Protein AF-A0A382I7L9-F1 (afdb_monomer_lite)

Structure (mmCIF, N/CA/C/O backbone):
data_AF-A0A382I7L9-F1
#
_entry.id   AF-A0A382I7L9-F1
#
loop_
_atom_site.group_PDB
_atom_site.id
_atom_site.type_symbol
_atom_site.label_atom_id
_atom_site.label_alt_id
_atom_site.label_comp_id
_atom_site.label_asym_id
_atom_site.label_entity_id
_atom_site.label_seq_id
_atom_site.pdbx_PDB_ins_code
_atom_site.Cartn_x
_atom_site.Cartn_y
_atom_site.Cartn_z
_atom_site.occupancy
_atom_site.B_iso_or_equiv
_atom_site.auth_seq_id
_at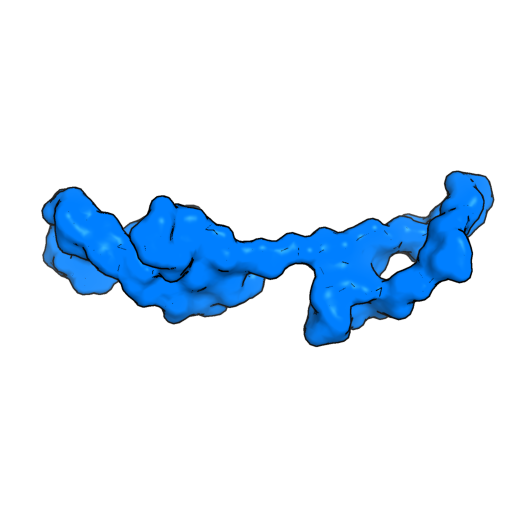om_site.auth_comp_id
_atom_site.auth_asym_id
_atom_site.auth_atom_id
_atom_site.pdbx_PDB_model_num
ATOM 1 N N . VAL A 1 1 ? -4.181 8.852 4.367 1.00 77.31 1 VAL A N 1
ATOM 2 C CA . VAL A 1 1 ? -5.509 9.310 4.854 1.00 77.31 1 VAL A CA 1
ATOM 3 C C . VAL A 1 1 ? -6.604 8.265 4.631 1.00 77.31 1 VAL A C 1
ATOM 5 O O . VAL A 1 1 ? -7.433 8.131 5.517 1.00 77.31 1 VAL A O 1
ATOM 8 N N . GLN A 1 2 ? -6.587 7.489 3.533 1.00 89.56 2 GLN A N 1
ATOM 9 C CA . GLN A 1 2 ? -7.633 6.495 3.215 1.00 89.56 2 GLN A CA 1
ATOM 10 C C . GLN A 1 2 ? -7.922 5.491 4.353 1.00 89.56 2 GLN A C 1
ATOM 12 O O . GLN A 1 2 ? -9.074 5.358 4.742 1.00 89.56 2 GLN A O 1
ATOM 17 N N . VAL A 1 3 ? -6.889 4.871 4.942 1.00 91.88 3 VAL A N 1
ATOM 18 C CA . VAL A 1 3 ? -7.046 3.880 6.031 1.00 91.88 3 VAL A CA 1
ATOM 19 C C . VAL A 1 3 ? -7.771 4.458 7.251 1.00 91.88 3 VAL A C 1
ATOM 21 O O . VAL A 1 3 ? -8.750 3.895 7.720 1.00 91.88 3 VAL A O 1
ATOM 24 N N . LEU A 1 4 ? -7.320 5.609 7.762 1.00 92.88 4 LEU A N 1
ATOM 25 C CA . LEU A 1 4 ? -7.919 6.208 8.958 1.00 92.88 4 LEU A CA 1
ATOM 26 C C . LEU A 1 4 ? -9.354 6.687 8.704 1.00 92.88 4 LEU A C 1
ATOM 28 O O . LEU A 1 4 ? -10.200 6.544 9.579 1.00 92.88 4 LEU A O 1
ATOM 32 N N . ALA A 1 5 ? -9.628 7.245 7.522 1.00 93.94 5 ALA A N 1
ATOM 33 C CA . ALA A 1 5 ? -10.977 7.668 7.157 1.00 93.94 5 ALA A CA 1
ATOM 34 C C . ALA A 1 5 ? -11.942 6.471 7.124 1.00 93.94 5 ALA A C 1
ATOM 36 O O . ALA A 1 5 ? -12.972 6.505 7.792 1.00 93.94 5 ALA A O 1
ATOM 37 N N . ASN A 1 6 ? -11.556 5.384 6.448 1.00 94.25 6 ASN A N 1
ATOM 38 C CA . ASN A 1 6 ? -12.341 4.153 6.404 1.00 94.25 6 ASN A CA 1
ATOM 39 C C . ASN A 1 6 ? -12.535 3.536 7.801 1.00 94.25 6 ASN A C 1
ATOM 41 O O . ASN A 1 6 ? -13.641 3.135 8.151 1.00 94.25 6 ASN A O 1
ATOM 45 N N . ALA A 1 7 ? -11.495 3.533 8.638 1.00 94.88 7 ALA A N 1
ATOM 46 C CA . ALA A 1 7 ? -11.586 3.017 10.000 1.00 94.88 7 ALA A CA 1
ATOM 47 C C . ALA A 1 7 ? -12.559 3.818 10.882 1.00 94.88 7 ALA A C 1
ATOM 49 O O . ALA A 1 7 ? -13.272 3.229 11.689 1.00 94.88 7 ALA A O 1
ATOM 50 N N . ILE A 1 8 ? -12.616 5.146 10.730 1.00 96.19 8 ILE A N 1
ATOM 51 C CA . ILE A 1 8 ? -13.582 5.993 11.450 1.00 96.19 8 ILE A CA 1
ATOM 52 C C . ILE A 1 8 ? -15.014 5.697 10.985 1.00 96.19 8 ILE A C 1
ATOM 54 O O . ILE A 1 8 ? -15.914 5.588 11.818 1.00 96.19 8 ILE A O 1
ATOM 58 N N . GLU A 1 9 ? -15.225 5.534 9.676 1.00 95.19 9 GLU A N 1
ATOM 59 C CA . GLU A 1 9 ? -16.530 5.169 9.110 1.00 95.19 9 GLU A CA 1
ATOM 60 C C . GLU A 1 9 ? -17.003 3.798 9.616 1.00 95.19 9 GLU A C 1
ATOM 62 O O . GLU A 1 9 ? -18.146 3.668 10.054 1.00 95.19 9 GLU A O 1
ATOM 67 N N . LEU A 1 10 ? -16.115 2.798 9.636 1.00 93.94 10 LEU A N 1
ATOM 68 C CA . LEU A 1 10 ? -16.403 1.454 10.148 1.00 93.94 10 LEU A CA 1
ATOM 69 C C . LEU A 1 10 ? -16.648 1.432 11.660 1.00 93.94 10 LEU A C 1
ATOM 71 O O . LEU A 1 10 ? -17.547 0.737 12.129 1.00 93.94 10 LEU A O 1
ATOM 75 N N . ALA A 1 11 ? -15.870 2.196 12.430 1.00 96.62 11 ALA A N 1
ATOM 76 C CA . ALA A 1 11 ? -16.028 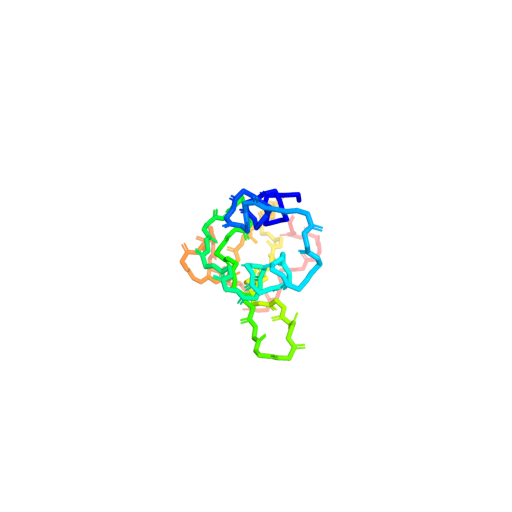2.280 13.879 1.00 96.62 11 ALA A CA 1
ATOM 77 C C . ALA A 1 11 ? -17.350 2.949 14.294 1.00 96.62 11 ALA A C 1
ATOM 79 O O . ALA A 1 11 ? -17.776 2.793 15.441 1.00 96.62 11 ALA A O 1
ATOM 80 N N . GLY A 1 12 ? -17.971 3.737 13.402 1.00 95.38 12 GLY A N 1
ATOM 81 C CA . GLY A 1 12 ? -19.244 4.426 13.642 1.00 95.38 12 GLY A CA 1
ATOM 82 C C . GLY A 1 12 ? -19.222 5.402 14.826 1.00 95.38 12 GLY A C 1
ATOM 83 O O . GLY A 1 12 ? -20.269 5.839 15.301 1.00 95.38 12 GLY A O 1
ATOM 84 N N . SER A 1 13 ? -18.036 5.715 15.347 1.00 94.50 13 SER A N 1
ATOM 85 C CA . SER A 1 13 ? -17.822 6.511 16.549 1.00 94.50 13 SER A CA 1
ATOM 86 C C . SER A 1 13 ? -16.419 7.114 16.543 1.00 94.50 13 SER A C 1
ATOM 88 O O . SER A 1 13 ? -15.546 6.710 15.777 1.00 94.50 13 SER A O 1
ATOM 90 N N . LEU A 1 14 ? -16.195 8.079 17.434 1.00 95.44 14 LEU A N 1
ATOM 91 C CA . LEU A 1 14 ? -14.870 8.649 17.685 1.00 95.44 14 LEU A CA 1
ATOM 92 C C . LEU A 1 14 ? -14.170 7.992 18.884 1.00 95.44 14 LEU A C 1
ATOM 94 O O . LEU A 1 14 ? -13.218 8.553 19.428 1.00 95.44 14 LEU A O 1
ATOM 98 N N . ASP A 1 15 ? -14.645 6.819 19.318 1.00 97.56 15 ASP A N 1
ATOM 99 C CA . ASP A 1 15 ? -13.974 6.072 20.372 1.00 97.56 15 ASP A CA 1
ATOM 100 C C . ASP A 1 15 ? -12.618 5.561 19.875 1.00 97.56 15 ASP A C 1
ATOM 102 O O . ASP A 1 15 ? -12.491 4.917 18.831 1.00 97.56 15 ASP A O 1
ATOM 106 N N . ARG A 1 16 ? -11.576 5.847 20.654 1.00 95.62 16 ARG A N 1
ATOM 107 C CA . ARG A 1 16 ? -10.199 5.517 20.285 1.00 95.62 16 ARG A CA 1
ATOM 108 C C . ARG A 1 16 ? -9.986 4.010 20.148 1.00 95.62 16 ARG A C 1
ATOM 110 O O . ARG A 1 16 ? -9.195 3.588 19.305 1.00 95.62 16 ARG A O 1
ATOM 117 N N . THR A 1 17 ? -10.626 3.212 20.998 1.00 96.00 17 THR A N 1
ATOM 118 C CA . THR A 1 17 ? -10.466 1.755 21.000 1.00 96.00 17 THR A CA 1
ATOM 119 C C . THR A 1 17 ? -11.127 1.168 19.764 1.00 96.00 17 THR A C 1
ATOM 121 O O . THR A 1 17 ? -10.465 0.419 19.049 1.00 96.00 17 THR A O 1
ATOM 124 N N . ALA A 1 18 ? -12.355 1.595 19.460 1.00 96.06 18 ALA A N 1
ATOM 125 C CA . ALA A 1 18 ? -13.086 1.180 18.266 1.00 96.06 18 ALA A CA 1
ATOM 126 C C . ALA A 1 18 ? -12.332 1.535 16.973 1.00 96.06 18 ALA A C 1
ATOM 128 O O . ALA A 1 18 ? -12.150 0.681 16.108 1.00 96.06 18 ALA A O 1
ATOM 129 N N . ILE A 1 19 ? -11.800 2.760 16.866 1.00 96.00 19 ILE A N 1
ATOM 130 C CA . ILE A 1 19 ? -11.004 3.169 15.697 1.00 96.00 19 ILE A CA 1
ATOM 131 C C . ILE A 1 19 ? -9.723 2.334 15.584 1.00 96.00 19 ILE A C 1
ATOM 133 O O . ILE A 1 19 ? -9.369 1.910 14.487 1.00 96.00 19 ILE A O 1
ATOM 137 N N . ARG A 1 20 ? -9.017 2.072 16.695 1.00 93.69 20 ARG A N 1
ATOM 138 C CA . ARG A 1 20 ? -7.800 1.239 16.679 1.00 93.69 20 ARG A CA 1
ATOM 139 C C . ARG A 1 20 ? -8.101 -0.166 16.162 1.00 93.69 20 ARG A C 1
ATOM 141 O O . ARG A 1 20 ? -7.307 -0.710 15.403 1.00 93.69 20 ARG A O 1
ATOM 148 N N . GLU A 1 21 ? -9.216 -0.748 16.588 1.00 93.75 21 GLU A N 1
ATOM 149 C CA . GLU A 1 21 ? -9.633 -2.082 16.153 1.00 93.75 21 GLU A CA 1
ATOM 150 C C . GLU A 1 21 ? -10.016 -2.100 14.677 1.00 93.75 21 GLU A C 1
ATOM 152 O O . GLU A 1 21 ? -9.573 -2.991 13.958 1.00 93.75 21 GLU A O 1
ATOM 157 N N . ALA A 1 22 ? -10.716 -1.071 14.196 1.00 94.88 22 ALA A N 1
ATOM 158 C CA . ALA A 1 22 ? -11.009 -0.917 12.776 1.00 94.88 22 ALA A CA 1
ATOM 159 C C . ALA A 1 22 ? -9.733 -0.742 11.929 1.00 94.88 22 ALA A C 1
ATOM 161 O O . ALA A 1 22 ? -9.603 -1.373 10.886 1.00 94.88 22 ALA A O 1
ATOM 162 N N . VAL A 1 23 ? -8.747 0.039 12.394 1.00 93.56 23 VAL A N 1
ATOM 163 C CA . VAL A 1 23 ? -7.440 0.150 11.718 1.00 93.56 23 VAL A CA 1
ATOM 164 C C . VAL A 1 23 ? -6.722 -1.200 11.696 1.00 93.56 23 VAL A C 1
ATOM 166 O O . VAL A 1 23 ? -6.213 -1.597 10.653 1.00 93.56 23 VAL A O 1
ATOM 169 N N . ALA A 1 24 ? -6.693 -1.926 12.815 1.00 93.00 24 ALA A N 1
ATOM 170 C CA . ALA A 1 24 ? -6.040 -3.233 12.887 1.00 93.00 24 ALA A CA 1
ATOM 171 C C . ALA A 1 24 ? -6.698 -4.282 11.973 1.00 93.00 24 ALA A C 1
ATOM 173 O O . ALA A 1 24 ? -6.014 -5.180 11.496 1.00 93.00 24 ALA A O 1
ATOM 174 N N . ALA A 1 25 ? -7.999 -4.146 11.710 1.00 93.06 25 ALA A N 1
ATOM 175 C CA . ALA A 1 25 ? -8.759 -4.990 10.792 1.00 93.06 25 ALA A CA 1
ATOM 176 C C . ALA A 1 25 ? -8.708 -4.519 9.324 1.00 93.06 25 ALA A C 1
ATOM 178 O O . ALA A 1 25 ? -9.453 -5.045 8.501 1.00 93.06 25 ALA A O 1
ATOM 179 N N . THR A 1 26 ? -7.872 -3.528 8.987 1.00 93.25 26 THR A N 1
ATOM 180 C CA . THR A 1 26 ? -7.759 -3.034 7.606 1.00 93.25 26 THR A CA 1
ATOM 181 C C . THR A 1 26 ? -7.257 -4.140 6.683 1.00 93.25 26 THR A C 1
ATOM 183 O O . THR A 1 26 ? -6.192 -4.713 6.911 1.00 93.25 26 THR A O 1
ATOM 186 N N . ASP A 1 27 ? -8.016 -4.359 5.617 1.00 91.94 27 ASP A N 1
ATOM 187 C CA . ASP A 1 27 ? -7.720 -5.230 4.487 1.00 91.94 27 ASP A CA 1
ATOM 188 C C . ASP A 1 27 ? -8.343 -4.547 3.261 1.00 91.94 27 ASP A C 1
ATOM 190 O O . ASP A 1 27 ? -9.558 -4.600 3.050 1.00 91.94 27 ASP A O 1
ATOM 194 N N . MET A 1 28 ? -7.550 -3.723 2.565 1.00 90.19 28 MET A N 1
ATOM 195 C CA . MET A 1 28 ? -8.070 -2.896 1.475 1.00 90.19 28 MET A CA 1
ATOM 196 C C . MET A 1 28 ? -7.024 -2.535 0.424 1.00 90.19 28 MET A C 1
ATOM 198 O O . MET A 1 28 ? -5.845 -2.323 0.720 1.00 90.19 28 MET A O 1
ATOM 202 N N . ASP A 1 29 ? -7.506 -2.348 -0.802 1.00 89.75 29 ASP A N 1
ATOM 203 C CA . ASP A 1 29 ? -6.707 -1.833 -1.905 1.00 89.75 29 ASP A CA 1
ATOM 204 C C . ASP A 1 29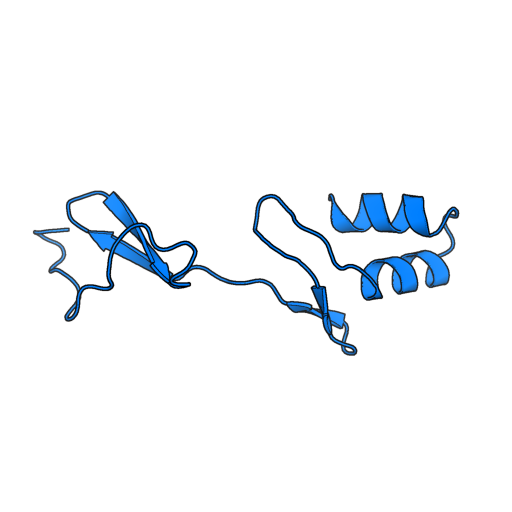 ? -6.619 -0.306 -1.855 1.00 89.75 29 ASP A C 1
ATOM 206 O O . ASP A 1 29 ? -7.615 0.413 -1.729 1.00 89.75 29 ASP A O 1
ATOM 210 N N . THR A 1 30 ? -5.395 0.202 -1.969 1.00 87.56 30 THR A N 1
ATOM 211 C CA . THR A 1 30 ? -5.090 1.633 -1.999 1.00 87.56 30 THR A CA 1
ATOM 212 C C . THR A 1 30 ? -4.339 1.998 -3.272 1.00 87.56 30 THR A C 1
ATOM 214 O O . THR A 1 30 ? -3.922 1.140 -4.047 1.00 87.56 30 THR A O 1
ATOM 217 N N . VAL A 1 31 ? -4.094 3.295 -3.470 1.00 84.00 31 VAL A N 1
ATOM 218 C CA . VAL A 1 31 ? -3.281 3.782 -4.599 1.00 84.00 31 VAL A CA 1
ATOM 219 C C . VAL A 1 31 ? -1.853 3.220 -4.575 1.00 84.00 31 VAL A C 1
ATOM 221 O O . VAL A 1 31 ? -1.231 3.101 -5.624 1.00 84.00 31 VAL A O 1
ATOM 224 N N . ILE A 1 32 ? -1.330 2.871 -3.396 1.00 80.50 32 ILE A N 1
ATOM 225 C CA . ILE A 1 32 ? 0.029 2.333 -3.234 1.00 80.50 32 ILE A CA 1
ATOM 226 C C . ILE A 1 32 ? 0.050 0.804 -3.108 1.00 80.50 32 ILE A C 1
ATOM 228 O O . ILE A 1 32 ? 1.060 0.242 -2.701 1.00 80.50 32 ILE A O 1
ATOM 232 N N . GLY A 1 33 ? -1.060 0.140 -3.437 1.00 82.88 33 GLY A N 1
ATOM 233 C CA . GLY A 1 33 ? -1.217 -1.304 -3.324 1.00 82.88 33 GLY A CA 1
ATOM 234 C C . GLY A 1 33 ? -2.082 -1.728 -2.142 1.00 82.88 33 GLY A C 1
ATOM 235 O O . GLY A 1 33 ? -2.743 -0.912 -1.490 1.00 82.88 33 GLY A O 1
ATOM 236 N N . HIS A 1 34 ? -2.095 -3.034 -1.910 1.00 88.38 34 HIS A N 1
ATOM 237 C CA . HIS A 1 34 ? -2.880 -3.674 -0.868 1.00 88.38 34 HIS A CA 1
ATOM 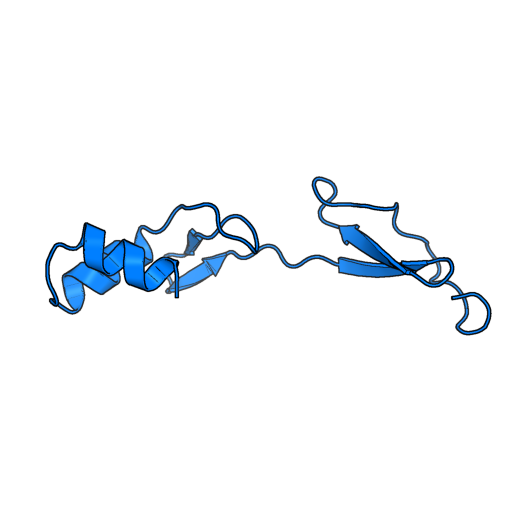238 C C . HIS A 1 34 ? -2.272 -3.415 0.517 1.00 88.38 34 HIS A C 1
ATOM 240 O O . HIS A 1 34 ? -1.069 -3.599 0.710 1.00 88.38 34 HIS A O 1
ATOM 246 N N . VAL A 1 35 ? -3.087 -2.971 1.476 1.00 90.44 35 VAL A N 1
ATOM 247 C CA . VAL A 1 35 ? -2.635 -2.608 2.828 1.00 90.44 35 VAL A CA 1
ATOM 248 C C . VAL A 1 35 ? -3.317 -3.489 3.865 1.00 90.44 35 VAL A C 1
ATOM 250 O O . VAL A 1 35 ? -4.541 -3.487 3.978 1.00 90.44 35 VAL A O 1
ATOM 253 N N . THR A 1 36 ? -2.501 -4.163 4.678 1.00 92.31 36 THR A N 1
ATOM 254 C CA . THR A 1 36 ? -2.926 -4.898 5.880 1.00 92.31 36 THR A CA 1
ATOM 255 C C . THR A 1 36 ? -2.011 -4.580 7.063 1.00 92.31 36 THR A C 1
ATOM 257 O O . THR A 1 36 ? -0.927 -4.013 6.890 1.00 92.31 36 THR A O 1
ATOM 260 N N . PHE A 1 37 ? -2.424 -4.934 8.283 1.00 91.88 37 PHE A N 1
ATOM 261 C CA . PHE A 1 37 ? -1.610 -4.767 9.491 1.00 91.88 37 PHE A CA 1
ATOM 262 C C . PHE A 1 37 ? -1.366 -6.100 10.194 1.00 91.88 37 PHE A C 1
ATOM 264 O O . PHE A 1 37 ? -2.254 -6.941 10.318 1.00 91.88 37 PHE A O 1
ATOM 271 N N . ARG A 1 38 ? -0.144 -6.284 10.700 1.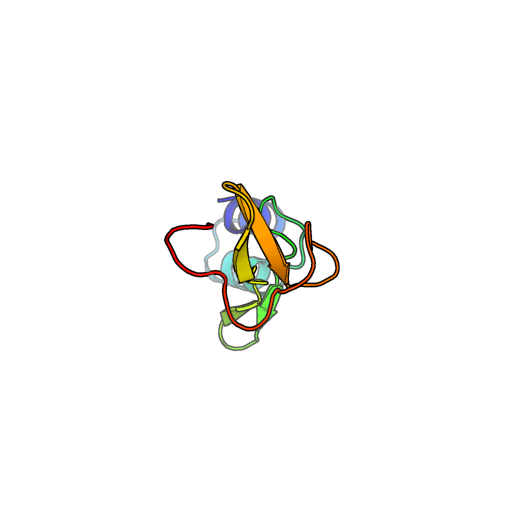00 89.94 38 ARG A N 1
ATOM 272 C CA . ARG A 1 38 ? 0.190 -7.392 11.599 1.00 89.94 38 ARG A CA 1
ATOM 273 C C . ARG A 1 38 ? -0.343 -7.122 13.004 1.00 89.94 38 ARG A C 1
ATOM 275 O O . ARG A 1 38 ? -0.648 -5.990 13.373 1.00 89.94 38 ARG A O 1
ATOM 282 N N . GLN A 1 39 ? -0.369 -8.169 13.828 1.00 86.88 39 GLN A N 1
ATOM 283 C CA . GLN A 1 39 ? -0.818 -8.087 15.222 1.00 86.88 39 GLN A CA 1
ATOM 284 C C . GLN A 1 39 ? 0.004 -7.099 16.074 1.00 86.88 39 GLN A C 1
ATOM 286 O O . GLN A 1 39 ? -0.517 -6.539 17.035 1.00 86.88 39 GLN A O 1
ATOM 291 N N . ASP A 1 40 ? 1.269 -6.862 15.722 1.00 88.75 40 ASP A N 1
ATOM 292 C CA . ASP A 1 40 ? 2.138 -5.877 16.379 1.00 88.75 40 ASP A CA 1
ATOM 293 C C . ASP A 1 40 ? 1.911 -4.427 15.901 1.00 88.75 40 ASP A C 1
ATOM 295 O O . ASP A 1 40 ? 2.573 -3.506 16.377 1.00 88.75 40 ASP A O 1
ATOM 299 N N . GLY A 1 41 ? 0.967 -4.209 14.980 1.00 83.00 41 GLY A N 1
ATOM 300 C CA . GLY A 1 41 ? 0.637 -2.906 14.409 1.00 83.00 41 GLY A CA 1
ATOM 301 C C . GLY A 1 41 ? 1.529 -2.482 13.241 1.00 83.00 41 GLY A C 1
ATOM 302 O O . GLY A 1 41 ? 1.372 -1.368 12.738 1.00 83.00 41 GLY A O 1
ATOM 303 N N . THR A 1 42 ? 2.453 -3.332 12.783 1.00 87.25 42 THR A N 1
ATOM 304 C CA . THR A 1 42 ? 3.257 -3.034 11.592 1.00 87.25 42 THR A CA 1
ATOM 305 C C . THR A 1 42 ? 2.432 -3.205 10.320 1.00 87.25 42 THR A C 1
ATOM 307 O O . THR A 1 42 ? 1.728 -4.199 10.143 1.00 87.25 42 THR A O 1
ATOM 310 N N . GLY A 1 43 ? 2.519 -2.227 9.417 1.00 85.88 43 GLY A N 1
ATOM 311 C CA . GLY A 1 43 ? 1.903 -2.325 8.097 1.00 85.88 43 GLY A CA 1
ATOM 312 C C . GLY A 1 43 ? 2.620 -3.355 7.225 1.00 85.88 43 GLY A C 1
ATOM 313 O O . GLY A 1 43 ? 3.852 -3.441 7.223 1.00 85.88 43 GLY A O 1
ATOM 314 N N . VAL A 1 44 ? 1.849 -4.128 6.472 1.00 85.75 44 VAL A N 1
ATOM 315 C CA . VAL A 1 44 ? 2.331 -4.918 5.342 1.00 85.75 44 VAL A CA 1
ATOM 316 C C . VAL A 1 44 ? 2.102 -4.068 4.102 1.00 85.75 44 VAL A C 1
ATOM 318 O O . VAL A 1 44 ? 0.963 -3.833 3.708 1.00 85.75 44 VAL A O 1
ATOM 321 N N . VAL A 1 45 ? 3.189 -3.539 3.548 1.00 78.62 45 VAL A N 1
ATOM 322 C CA . VAL A 1 45 ? 3.166 -2.714 2.339 1.00 78.62 45 VAL A CA 1
ATOM 323 C C . VAL A 1 45 ? 4.239 -3.248 1.411 1.00 78.62 45 VAL A C 1
ATOM 325 O O . VAL A 1 45 ? 5.419 -3.273 1.774 1.00 78.62 45 VAL A O 1
ATOM 328 N N . GLU A 1 46 ? 3.826 -3.676 0.225 1.00 78.62 46 GLU A N 1
ATOM 329 C CA . GLU A 1 46 ? 4.756 -4.093 -0.816 1.00 78.62 46 GLU A CA 1
ATOM 330 C C . GLU A 1 46 ? 5.576 -2.887 -1.281 1.00 78.62 46 GLU A C 1
ATOM 332 O O . GLU A 1 46 ? 5.041 -1.829 -1.616 1.00 78.62 46 GLU A O 1
ATOM 337 N N . SER A 1 47 ? 6.900 -3.027 -1.254 1.00 83.19 47 SER A N 1
ATOM 338 C CA . SER A 1 47 ? 7.827 -1.969 -1.660 1.00 83.19 47 SER A CA 1
ATOM 339 C C . SER A 1 47 ? 8.441 -2.334 -3.008 1.00 83.19 47 SER A C 1
ATOM 341 O O . SER A 1 47 ? 9.196 -3.309 -3.068 1.00 83.19 47 SER A O 1
ATOM 343 N N . PRO A 1 48 ? 8.158 -1.582 -4.086 1.00 88.88 48 PRO A N 1
ATOM 344 C CA . PRO A 1 48 ? 8.701 -1.909 -5.392 1.00 88.88 48 PRO A CA 1
ATOM 345 C C . PRO A 1 48 ? 10.213 -1.678 -5.442 1.00 88.88 48 PRO A C 1
ATOM 347 O O . PRO A 1 48 ? 10.734 -0.695 -4.906 1.00 88.88 48 PRO A O 1
ATOM 350 N N . ILE A 1 49 ? 10.920 -2.569 -6.134 1.00 91.62 49 ILE A N 1
ATOM 351 C CA . ILE A 1 49 ? 12.326 -2.383 -6.492 1.00 91.62 49 ILE A CA 1
ATOM 352 C C . ILE A 1 49 ? 12.371 -1.721 -7.862 1.00 91.62 49 ILE A C 1
ATOM 354 O O . ILE A 1 49 ? 11.764 -2.200 -8.820 1.00 91.62 49 ILE A O 1
ATOM 358 N N . LEU A 1 50 ? 13.120 -0.624 -7.943 1.00 93.62 50 LEU A N 1
ATOM 359 C CA . LEU A 1 50 ? 13.262 0.178 -9.151 1.00 93.62 50 LEU A CA 1
ATOM 360 C C . LEU A 1 50 ? 14.662 0.024 -9.746 1.00 93.62 50 LEU A C 1
ATOM 362 O O . LEU A 1 50 ? 15.656 -0.008 -9.013 1.00 93.62 50 LEU A O 1
ATOM 366 N N . GLN A 1 51 ? 14.757 0.007 -11.073 1.00 92.62 51 GLN A N 1
ATOM 367 C CA . GLN A 1 51 ? 16.024 0.043 -11.795 1.00 92.62 51 GLN A CA 1
ATOM 368 C C . GLN A 1 51 ? 15.965 1.065 -12.931 1.00 92.62 51 GLN A C 1
ATOM 370 O O . GLN A 1 51 ? 15.008 1.104 -13.694 1.00 92.62 51 GLN A O 1
ATOM 375 N N . TYR A 1 52 ? 17.018 1.875 -13.066 1.00 91.31 52 TYR A N 1
ATOM 376 C CA . TYR A 1 52 ? 17.189 2.707 -14.255 1.00 91.31 52 TYR A CA 1
ATOM 377 C C . TYR A 1 52 ? 17.634 1.838 -15.433 1.00 91.31 52 TYR A C 1
ATOM 379 O O . TYR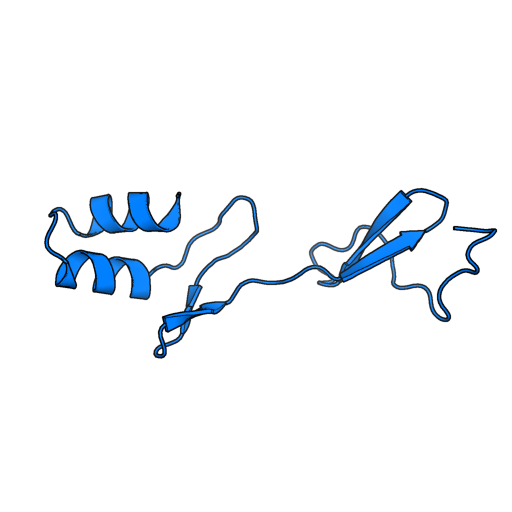 A 1 52 ? 18.695 1.207 -15.355 1.00 91.31 52 TYR A O 1
ATOM 387 N N . GLN A 1 53 ? 16.836 1.816 -16.497 1.00 89.56 53 GLN A N 1
ATOM 388 C CA . GLN A 1 53 ? 17.107 1.093 -17.735 1.00 89.56 53 GLN A CA 1
ATOM 389 C C . GLN A 1 53 ? 16.801 2.006 -18.928 1.00 89.56 53 GLN A C 1
ATOM 391 O O . GLN A 1 53 ? 15.709 2.560 -19.029 1.00 89.56 53 GLN A O 1
ATOM 396 N N . SER A 1 54 ? 17.767 2.171 -19.835 1.00 86.81 54 SER A N 1
ATOM 397 C CA . SER A 1 54 ? 17.591 2.918 -21.095 1.00 86.81 54 SER A CA 1
ATOM 398 C C . SER A 1 54 ? 16.990 4.331 -20.951 1.00 86.81 54 SER A C 1
ATOM 400 O O . SER A 1 54 ? 16.262 4.801 -21.821 1.00 86.81 54 SER A O 1
ATOM 402 N N . GLY A 1 55 ? 17.307 5.018 -19.863 1.00 87.50 55 GLY A N 1
ATOM 403 C CA . GLY A 1 55 ? 16.933 6.387 -19.526 1.00 87.50 55 GLY A CA 1
ATOM 404 C C . GLY A 1 55 ? 15.712 6.487 -18.614 1.00 87.50 55 GLY A C 1
ATOM 405 O O . GLY A 1 55 ? 15.415 7.579 -18.131 1.00 87.50 55 GLY A O 1
ATOM 406 N N . ASN A 1 56 ? 15.024 5.373 -18.353 1.00 90.31 56 ASN A N 1
ATOM 407 C CA . ASN A 1 56 ? 13.743 5.336 -17.651 1.00 90.31 56 ASN A CA 1
ATOM 408 C C . ASN A 1 56 ? 13.851 4.618 -16.304 1.00 90.31 56 ASN A C 1
ATOM 410 O O . ASN A 1 56 ? 14.727 3.779 -16.097 1.00 90.31 56 ASN A O 1
ATOM 414 N N . VAL A 1 57 ? 12.947 4.954 -15.382 1.00 92.81 57 VAL A N 1
ATOM 415 C CA . VAL A 1 57 ? 12.773 4.223 -14.122 1.00 92.81 57 VAL A CA 1
ATOM 416 C C . VAL A 1 57 ? 11.785 3.092 -14.363 1.00 92.81 57 VAL A C 1
ATOM 418 O O . VAL A 1 57 ? 10.606 3.353 -14.581 1.00 92.81 57 VAL A O 1
ATOM 421 N N . GLU A 1 58 ? 12.267 1.858 -14.282 1.00 94.62 58 GLU A N 1
ATOM 422 C CA . GLU A 1 58 ? 11.454 0.652 -14.415 1.00 94.62 58 GLU A CA 1
ATOM 423 C C . GLU A 1 58 ? 11.213 0.006 -13.046 1.00 94.62 58 GLU A C 1
ATOM 425 O O . GLU A 1 58 ? 12.102 0.008 -12.186 1.00 94.62 58 GLU A O 1
ATOM 430 N N . ILE A 1 59 ? 10.027 -0.571 -12.844 1.00 94.06 59 ILE A N 1
ATOM 431 C CA . ILE A 1 59 ? 9.734 -1.459 -11.713 1.00 94.06 59 ILE A CA 1
ATOM 432 C C . ILE A 1 59 ? 10.188 -2.858 -12.120 1.00 94.06 59 ILE A C 1
ATOM 434 O O . ILE A 1 59 ? 9.707 -3.398 -13.110 1.00 94.06 59 ILE A O 1
ATOM 438 N N . VAL A 1 60 ? 11.102 -3.454 -11.357 1.00 94.56 60 VAL A N 1
ATOM 439 C CA . VAL A 1 60 ? 11.643 -4.798 -11.645 1.00 94.56 60 VAL A CA 1
ATOM 440 C C . VAL A 1 60 ? 11.143 -5.866 -10.671 1.00 94.56 60 VAL A C 1
ATOM 442 O O . VAL A 1 60 ? 11.348 -7.057 -10.892 1.00 94.56 60 VAL A O 1
ATOM 445 N N . TRP A 1 61 ? 10.508 -5.450 -9.571 1.00 92.00 61 TRP A N 1
ATOM 446 C CA . TRP A 1 61 ? 9.879 -6.326 -8.581 1.00 92.00 61 TRP A CA 1
ATOM 447 C C . TRP A 1 61 ? 8.878 -5.519 -7.727 1.00 92.00 61 TRP A C 1
ATOM 449 O O . TRP A 1 61 ? 9.167 -4.344 -7.477 1.00 92.00 61 TRP A O 1
ATOM 459 N N . PRO A 1 62 ? 7.765 -6.087 -7.222 1.00 89.62 62 PRO A N 1
ATOM 460 C CA . PRO A 1 62 ? 7.250 -7.446 -7.440 1.00 89.62 62 PRO A CA 1
ATOM 461 C C . PRO A 1 62 ? 6.924 -7.764 -8.902 1.00 89.62 62 PRO A C 1
ATOM 463 O O . PRO A 1 62 ? 6.672 -6.859 -9.695 1.00 89.62 62 PRO A O 1
ATOM 466 N N . SER A 1 63 ? 6.957 -9.045 -9.276 1.00 88.31 63 SER A N 1
ATOM 467 C CA . SER A 1 63 ? 6.788 -9.493 -10.672 1.00 88.31 63 SER A CA 1
ATOM 468 C C . SER A 1 63 ? 5.431 -9.127 -11.275 1.00 88.31 63 SER A C 1
ATOM 470 O O . SER A 1 63 ? 5.327 -8.851 -12.463 1.00 88.31 63 SER A O 1
ATOM 472 N N . GLU A 1 64 ? 4.396 -9.092 -10.446 1.00 87.12 64 GLU A N 1
ATOM 473 C CA . GLU A 1 64 ? 3.028 -8.726 -10.798 1.00 87.12 64 GLU A CA 1
ATOM 474 C C . GLU A 1 64 ? 2.884 -7.245 -11.173 1.00 87.12 64 GLU A C 1
ATOM 476 O O . GLU A 1 64 ? 1.942 -6.879 -11.874 1.00 87.12 64 GLU A O 1
ATOM 481 N N . PHE A 1 65 ? 3.830 -6.407 -10.738 1.00 87.44 65 PHE A N 1
ATOM 482 C CA . PHE A 1 65 ? 3.893 -4.979 -11.043 1.00 87.44 65 PHE A CA 1
ATOM 483 C C . PHE A 1 65 ? 5.113 -4.619 -11.902 1.00 87.44 65 PHE A C 1
ATOM 485 O O . PHE A 1 65 ? 5.361 -3.435 -12.136 1.00 87.44 65 PHE A O 1
ATOM 492 N N . ALA A 1 66 ? 5.890 -5.611 -12.352 1.00 92.31 66 ALA A N 1
ATOM 493 C CA . ALA A 1 66 ? 7.116 -5.372 -13.095 1.00 92.31 66 ALA A CA 1
ATOM 494 C C . ALA A 1 66 ? 6.811 -4.790 -14.482 1.00 92.31 66 ALA A C 1
ATOM 496 O O . ALA A 1 66 ? 6.005 -5.325 -15.244 1.00 92.31 66 ALA A O 1
ATOM 497 N N . THR A 1 67 ? 7.483 -3.690 -14.810 1.00 95.06 67 THR A N 1
ATOM 498 C CA . THR A 1 67 ? 7.444 -3.049 -16.130 1.00 95.06 67 THR A CA 1
ATOM 499 C C . THR A 1 67 ? 8.616 -3.486 -17.008 1.00 95.06 67 THR A C 1
ATOM 501 O O . THR A 1 67 ? 8.523 -3.403 -18.232 1.00 95.06 67 THR A O 1
ATOM 504 N N . ALA A 1 68 ? 9.683 -4.016 -16.400 1.00 94.19 68 ALA A N 1
ATOM 505 C CA . ALA A 1 68 ? 10.815 -4.639 -17.074 1.00 94.19 68 ALA A CA 1
ATOM 506 C C . ALA A 1 68 ? 11.445 -5.740 -16.202 1.00 94.19 68 ALA A C 1
ATOM 508 O O . ALA A 1 68 ? 11.285 -5.754 -14.981 1.00 94.19 68 ALA A O 1
ATOM 509 N N . ASP A 1 69 ? 12.213 -6.640 -16.819 1.00 94.62 69 ASP A N 1
ATOM 510 C CA . ASP A 1 69 ? 13.010 -7.630 -16.089 1.00 94.62 69 ASP A CA 1
ATOM 511 C C . ASP A 1 69 ? 14.205 -6.973 -15.373 1.00 94.62 69 ASP A C 1
ATOM 513 O O . ASP A 1 69 ? 14.774 -5.983 -15.840 1.00 94.62 69 ASP A O 1
ATOM 517 N N . LEU A 1 70 ? 14.647 -7.554 -14.253 1.00 92.88 70 LEU A N 1
ATOM 518 C CA . LEU A 1 70 ? 15.869 -7.128 -13.564 1.00 92.88 70 LEU A CA 1
ATOM 519 C C . LEU A 1 70 ? 17.112 -7.381 -14.437 1.00 92.88 70 LEU A C 1
ATOM 521 O O . LEU A 1 70 ? 17.432 -8.522 -14.768 1.00 92.88 70 LEU A O 1
ATOM 525 N N . VAL A 1 71 ? 17.892 -6.333 -14.709 1.00 91.88 71 VAL A N 1
ATOM 526 C CA . VAL A 1 71 ? 19.164 -6.436 -15.441 1.00 91.88 71 VAL A CA 1
ATOM 527 C C . VAL A 1 71 ? 20.336 -6.587 -14.465 1.00 91.88 71 VAL A C 1
ATOM 529 O O . VAL A 1 71 ? 20.572 -5.713 -13.626 1.00 91.88 71 VAL A O 1
ATOM 532 N N . SER A 1 72 ? 21.106 -7.674 -14.591 1.00 87.25 72 SER A N 1
ATOM 533 C CA . SER A 1 72 ? 22.306 -7.945 -13.784 1.00 87.25 72 SER A CA 1
ATOM 534 C C . SER A 1 72 ? 23.535 -8.240 -14.664 1.00 87.25 72 SER A C 1
ATOM 536 O O . SER A 1 72 ? 23.431 -9.075 -15.564 1.00 87.25 72 SER A O 1
ATOM 538 N N . PRO A 1 73 ? 24.708 -7.620 -14.409 1.00 85.75 73 PRO A N 1
ATOM 539 C CA . PRO A 1 73 ? 24.953 -6.568 -13.419 1.00 85.75 73 PRO A CA 1
ATOM 540 C C . PRO A 1 73 ? 24.272 -5.246 -13.812 1.00 85.75 73 PRO A C 1
ATOM 542 O O . PRO A 1 73 ? 23.925 -5.039 -14.973 1.00 85.75 73 PRO A O 1
ATOM 545 N N . ALA A 1 74 ? 24.088 -4.341 -12.845 1.00 78.81 74 ALA A N 1
ATOM 546 C CA . ALA A 1 74 ? 23.437 -3.058 -13.105 1.00 78.81 74 ALA A CA 1
ATOM 547 C C . ALA A 1 74 ? 24.150 -2.284 -14.239 1.00 78.81 74 ALA A C 1
ATOM 549 O O . ALA A 1 74 ? 25.385 -2.214 -14.230 1.00 78.81 74 ALA A O 1
ATOM 550 N N . PRO A 1 75 ? 23.407 -1.664 -15.180 1.00 74.31 75 PRO A N 1
ATOM 551 C CA . PRO A 1 75 ? 24.006 -0.919 -16.280 1.00 74.31 75 PRO A CA 1
ATOM 552 C C . PRO A 1 75 ? 24.961 0.184 -15.787 1.00 74.31 75 PRO A C 1
ATOM 554 O O . PRO A 1 75 ? 24.666 0.861 -14.786 1.00 74.31 75 PRO A O 1
ATOM 557 N N . PRO A 1 76 ? 26.100 0.402 -16.474 1.00 76.88 76 PRO A N 1
ATOM 558 C CA . PRO A 1 76 ? 27.034 1.466 -16.130 1.00 76.88 76 PRO A CA 1
ATOM 559 C C . PRO A 1 76 ? 26.358 2.832 -16.261 1.00 76.88 76 PRO A C 1
ATOM 561 O O . PRO A 1 76 ? 25.547 3.055 -17.151 1.00 76.88 76 PRO A O 1
ATOM 564 N N . PHE A 1 77 ? 26.742 3.785 -15.410 1.00 69.12 77 PHE A N 1
ATOM 565 C CA . PHE A 1 77 ? 26.087 5.098 -15.312 1.00 69.12 77 PHE A CA 1
ATOM 566 C C . PHE A 1 77 ? 26.042 5.883 -16.639 1.00 69.12 77 PHE A C 1
ATOM 568 O O . PHE A 1 77 ? 25.140 6.681 -16.848 1.00 69.12 77 PHE A O 1
ATOM 575 N N . LYS A 1 78 ? 27.003 5.646 -17.545 1.00 68.19 78 LYS A N 1
ATOM 576 C CA . LYS A 1 78 ? 27.063 6.253 -18.889 1.00 68.19 78 LYS A CA 1
ATOM 577 C C . LYS A 1 78 ? 26.115 5.624 -19.925 1.00 68.19 78 LYS A C 1
ATOM 579 O O . LYS A 1 78 ? 26.043 6.140 -21.032 1.00 68.19 78 LYS A O 1
ATOM 584 N N . GLY A 1 79 ? 25.445 4.523 -19.592 1.00 60.09 79 GLY A N 1
ATOM 585 C CA . GLY A 1 79 ? 24.464 3.838 -20.441 1.00 60.09 79 GLY A CA 1
ATOM 586 C C . GLY A 1 79 ? 23.136 3.596 -19.725 1.00 60.09 79 GLY A C 1
ATOM 587 O O . GLY A 1 79 ? 22.428 2.658 -20.080 1.00 60.09 79 GLY A O 1
ATOM 588 N N . ARG A 1 80 ? 22.867 4.385 -18.678 1.00 58.38 80 ARG A N 1
ATOM 589 C CA . ARG A 1 80 ? 21.608 4.359 -17.942 1.00 58.38 80 ARG A CA 1
ATOM 590 C C . ARG A 1 80 ? 20.514 5.094 -18.656 1.00 58.38 80 ARG A C 1
ATOM 592 O O . ARG A 1 80 ? 20.792 6.099 -19.344 1.00 58.38 80 ARG A O 1
#

InterPro domains:
  IPR028082 Periplasmic binding protein-like I [SSF53822] (1-76)

Radius of gyration: 18.53 Å; chains: 1; bounding box: 46×19×42 Å

Organism: NCBI:txid408172

Foldseek 3Di:
DVLQVQLCVQLVDPDPVSSVVSSQCDFDADPQGTWHADPVRDIDGDDFDWADAQNDIFGQDPPVRGPDHDDPPHDDPVRD

Secondary structure (DSSP, 8-state):
-HHHHHHHHHHTS--HHHHHHHHHT-EEEETTEEEEE-TTS-EE----EEEEETTEEEEEESGGG-SSPPPSSPPPGGG-

pLDDT: mean 88.86, std 7.76, range [58.38, 97.56]

Sequence (80 aa):
VQVLANAIELAGSLDRTAIREAVAATDMDTVIGHVTFRQDGTGVVESPILQYQSGNVEIVWPSEFATADLVSPAPPFKGR